Protein AF-A0AAN8UQB7-F1 (afdb_monomer_lite)

pLDDT: mean 75.9, std 17.89, range [43.72, 98.75]

Structure (mmCIF, N/CA/C/O backbone):
data_AF-A0AAN8UQB7-F1
#
_entry.id   AF-A0AAN8UQB7-F1
#
loop_
_atom_site.group_PDB
_atom_site.id
_atom_site.type_symbol
_atom_site.label_atom_id
_atom_site.label_alt_id
_atom_site.label_comp_id
_atom_site.label_asym_id
_atom_site.label_entity_id
_atom_site.label_seq_id
_atom_site.pdbx_PDB_ins_code
_atom_site.Cartn_x
_atom_site.Cartn_y
_atom_site.Cartn_z
_atom_site.occupancy
_atom_site.B_iso_or_equiv
_atom_site.auth_seq_id
_atom_site.auth_comp_id
_atom_site.auth_asym_id
_atom_site.auth_atom_id
_atom_site.pdbx_PDB_model_num
ATOM 1 N N . MET A 1 1 ? 31.786 -12.579 -84.255 1.00 47.97 1 MET A N 1
ATOM 2 C CA . MET A 1 1 ? 32.468 -12.857 -82.971 1.00 47.97 1 MET A CA 1
ATOM 3 C C . MET A 1 1 ? 32.401 -11.610 -82.1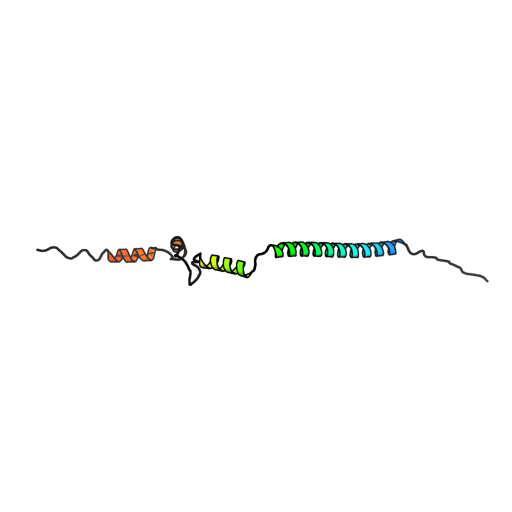11 1.00 47.97 1 MET A C 1
ATOM 5 O O . MET A 1 1 ? 32.591 -10.540 -82.664 1.00 47.97 1 MET A O 1
ATOM 9 N N . GLN A 1 2 ? 32.208 -11.815 -80.802 1.00 43.72 2 GLN A N 1
ATOM 10 C CA . GLN A 1 2 ? 32.353 -10.857 -79.690 1.00 43.72 2 GLN A CA 1
ATOM 11 C C . GLN A 1 2 ? 31.271 -9.763 -79.580 1.00 43.72 2 GLN A C 1
ATOM 13 O O . GLN A 1 2 ? 30.914 -9.146 -80.570 1.00 43.72 2 GLN A O 1
ATOM 18 N N . ALA A 1 3 ? 30.729 -9.415 -78.414 1.00 49.06 3 ALA A N 1
ATOM 19 C CA . ALA A 1 3 ? 30.528 -10.089 -77.129 1.00 49.06 3 ALA A CA 1
ATOM 20 C C . ALA A 1 3 ? 29.534 -9.206 -76.349 1.00 49.06 3 ALA A C 1
ATOM 22 O O . ALA A 1 3 ? 29.648 -7.982 -76.359 1.00 49.06 3 ALA A O 1
ATOM 23 N N . ASN A 1 4 ? 28.572 -9.831 -75.675 1.00 50.41 4 ASN A N 1
ATOM 24 C CA . ASN A 1 4 ? 27.746 -9.204 -74.645 1.00 50.41 4 ASN A CA 1
ATOM 25 C C . ASN A 1 4 ? 28.614 -8.557 -73.555 1.00 50.41 4 ASN A C 1
ATOM 27 O O . ASN A 1 4 ? 29.564 -9.187 -73.096 1.00 50.41 4 ASN A O 1
ATOM 31 N N . SER A 1 5 ? 28.194 -7.401 -73.032 1.00 57.88 5 SER A N 1
ATOM 32 C CA . SER A 1 5 ? 28.353 -7.112 -71.601 1.00 57.88 5 SER A CA 1
ATOM 33 C C . SER A 1 5 ? 27.380 -6.018 -71.144 1.00 57.88 5 SER A C 1
ATOM 35 O O . SER A 1 5 ? 27.690 -4.829 -71.128 1.00 57.88 5 SER A O 1
ATOM 37 N N . MET A 1 6 ? 26.165 -6.428 -70.771 1.00 56.31 6 MET A N 1
ATOM 38 C CA . MET A 1 6 ? 25.273 -5.612 -69.949 1.00 56.31 6 MET A CA 1
ATOM 39 C C . MET A 1 6 ? 25.745 -5.701 -68.497 1.00 56.31 6 MET A C 1
ATOM 41 O O . MET A 1 6 ? 25.306 -6.578 -67.754 1.00 56.31 6 MET A O 1
ATOM 45 N N . ASN A 1 7 ? 26.606 -4.778 -68.071 1.00 51.88 7 ASN A N 1
ATOM 46 C CA . ASN A 1 7 ? 26.893 -4.601 -66.652 1.00 51.88 7 ASN A CA 1
ATOM 47 C C . ASN A 1 7 ? 25.775 -3.774 -65.996 1.00 51.88 7 ASN A C 1
ATOM 49 O O . ASN A 1 7 ? 25.859 -2.553 -65.868 1.00 51.88 7 ASN A O 1
ATOM 53 N N . ARG A 1 8 ? 24.687 -4.451 -65.615 1.00 51.53 8 ARG A N 1
ATOM 54 C CA . ARG A 1 8 ? 23.631 -3.900 -64.758 1.00 51.53 8 ARG A CA 1
ATOM 55 C C . ARG A 1 8 ? 24.072 -4.043 -63.297 1.00 51.53 8 ARG A C 1
ATOM 57 O O . ARG A 1 8 ? 23.577 -4.898 -62.573 1.00 51.53 8 ARG A O 1
ATOM 64 N N . ASN A 1 9 ? 24.987 -3.183 -62.856 1.00 47.78 9 ASN A N 1
ATOM 65 C CA . ASN A 1 9 ? 25.174 -2.937 -61.427 1.00 47.78 9 ASN A CA 1
ATOM 66 C C . ASN A 1 9 ? 23.947 -2.165 -60.918 1.00 47.78 9 ASN A C 1
ATOM 68 O O . ASN A 1 9 ? 23.912 -0.937 -60.912 1.00 47.78 9 ASN A O 1
ATOM 72 N N . GLN A 1 10 ? 22.901 -2.910 -60.550 1.00 53.31 10 GLN A N 1
ATOM 73 C CA . GLN A 1 10 ? 21.817 -2.411 -59.714 1.00 53.31 10 GLN A CA 1
ATOM 74 C C . GLN A 1 10 ? 22.401 -2.072 -58.340 1.00 53.31 10 GLN A C 1
ATOM 76 O O . GLN A 1 10 ? 22.539 -2.934 -57.476 1.00 53.31 10 GLN A O 1
ATOM 81 N N . SER A 1 11 ? 22.741 -0.804 -58.135 1.00 56.56 11 SER A N 1
ATOM 82 C CA . SER A 1 11 ? 22.911 -0.241 -56.801 1.00 56.56 11 SER A CA 1
ATOM 83 C C . SER A 1 11 ? 21.572 -0.351 -56.069 1.00 56.56 11 SER A C 1
ATOM 85 O O . SER A 1 11 ? 20.640 0.405 -56.347 1.00 56.56 11 SER A O 1
ATOM 87 N N . GLN A 1 12 ? 21.450 -1.323 -55.163 1.00 59.56 12 GLN A N 1
ATOM 88 C CA . GLN A 1 12 ? 20.342 -1.370 -54.211 1.00 59.56 12 GLN A CA 1
ATOM 89 C C . GLN A 1 12 ? 20.309 -0.067 -53.392 1.00 59.56 12 GLN A C 1
ATOM 91 O O . GLN A 1 12 ? 21.367 0.472 -53.050 1.00 59.56 12 GLN A O 1
ATOM 96 N N . PRO A 1 13 ? 19.122 0.466 -53.059 1.00 50.12 13 PRO A N 1
ATOM 97 C CA . PRO A 1 13 ? 19.025 1.751 -52.389 1.00 50.12 13 PRO A CA 1
ATOM 98 C C . PRO A 1 13 ? 19.497 1.619 -50.934 1.00 50.12 13 PRO A C 1
ATOM 100 O O . PRO A 1 13 ? 18.858 0.957 -50.116 1.00 50.12 13 PRO A O 1
ATOM 103 N N . ALA A 1 14 ? 20.578 2.323 -50.585 1.00 59.53 14 ALA A N 1
ATOM 104 C CA . ALA A 1 14 ? 21.117 2.454 -49.222 1.00 59.53 14 ALA A CA 1
ATOM 105 C C . ALA A 1 14 ? 20.104 3.001 -48.182 1.00 59.53 14 ALA A C 1
ATOM 107 O O . ALA A 1 14 ? 20.389 3.081 -46.988 1.00 59.53 14 ALA A O 1
ATOM 108 N N . THR A 1 15 ? 18.905 3.389 -48.620 1.00 57.66 15 THR A N 1
ATOM 109 C CA . THR A 1 15 ? 17.820 3.924 -47.794 1.00 57.66 15 THR A CA 1
ATOM 110 C C . THR A 1 15 ? 16.957 2.838 -47.142 1.00 57.66 15 THR A C 1
ATOM 112 O O . THR A 1 15 ? 16.346 3.087 -46.103 1.00 57.66 15 THR A O 1
ATOM 115 N N . ALA A 1 16 ? 16.889 1.625 -47.699 1.00 57.97 16 ALA A N 1
ATOM 116 C CA . ALA A 1 16 ? 16.067 0.552 -47.130 1.00 57.97 16 ALA A CA 1
ATOM 117 C C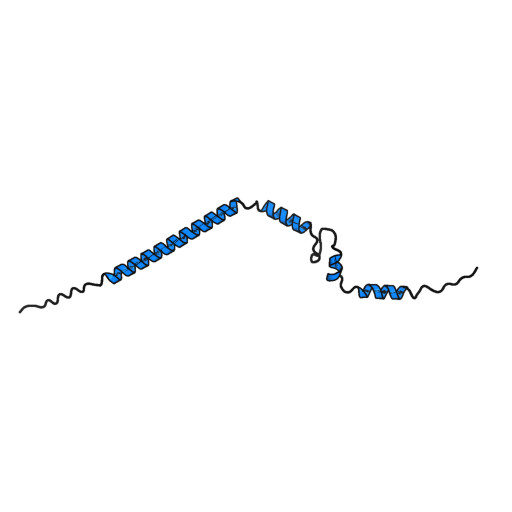 . ALA A 1 16 ? 16.705 -0.058 -45.867 1.00 57.97 16 ALA A C 1
ATOM 119 O O . ALA A 1 16 ? 16.016 -0.329 -44.881 1.00 57.97 16 ALA A O 1
ATOM 120 N N . THR A 1 17 ? 18.031 -0.210 -45.869 1.00 59.69 17 THR A N 1
ATOM 121 C CA . THR A 1 17 ? 18.819 -0.722 -44.738 1.00 59.69 17 THR A CA 1
ATOM 122 C C . THR A 1 17 ? 18.886 0.275 -43.581 1.00 59.69 17 THR A C 1
ATOM 124 O O . THR A 1 17 ? 18.702 -0.118 -42.430 1.00 59.69 17 THR A O 1
ATOM 127 N N . SER A 1 18 ? 19.046 1.573 -43.860 1.00 61.25 18 SER A N 1
ATOM 128 C CA . SER A 1 18 ? 19.097 2.614 -42.821 1.00 61.25 18 SER A CA 1
ATOM 129 C C . SER A 1 18 ? 17.763 2.799 -42.084 1.00 61.25 18 SER A C 1
ATOM 131 O O . SER A 1 18 ? 17.746 2.980 -40.868 1.00 61.25 18 SER A O 1
ATOM 133 N N . ASN A 1 19 ? 16.625 2.688 -42.775 1.00 60.25 19 ASN A N 1
ATOM 134 C CA . ASN A 1 19 ? 15.305 2.756 -42.141 1.00 60.25 19 ASN A CA 1
ATOM 135 C C . ASN A 1 19 ? 15.002 1.530 -41.262 1.00 60.25 19 ASN A C 1
ATOM 137 O O . ASN A 1 19 ? 14.389 1.667 -40.202 1.00 60.25 19 ASN A O 1
ATOM 141 N N . ALA A 1 20 ? 15.437 0.335 -41.671 1.00 62.25 20 ALA A N 1
ATOM 142 C CA . ALA A 1 20 ? 15.305 -0.874 -40.859 1.00 62.25 20 ALA A CA 1
ATOM 143 C C . ALA A 1 20 ? 16.144 -0.795 -39.570 1.00 62.25 20 ALA A C 1
ATOM 145 O O . ALA A 1 20 ? 15.636 -1.111 -38.494 1.00 62.25 20 ALA A O 1
ATOM 146 N N . ASP A 1 21 ? 17.373 -0.286 -39.673 1.00 65.31 21 ASP A N 1
ATOM 147 C CA . ASP A 1 21 ? 18.275 -0.044 -38.543 1.00 65.31 21 ASP A CA 1
ATOM 148 C C . ASP A 1 21 ? 17.701 0.993 -37.555 1.00 65.31 21 ASP A C 1
ATOM 150 O O . ASP A 1 21 ? 17.659 0.768 -36.345 1.00 65.31 21 ASP A O 1
ATOM 154 N N . ARG A 1 22 ? 17.122 2.093 -38.058 1.00 67.44 22 ARG A N 1
ATOM 155 C CA . ARG A 1 22 ? 16.455 3.102 -37.213 1.00 67.44 22 ARG A CA 1
ATOM 156 C C . ARG A 1 22 ? 15.240 2.545 -36.470 1.00 67.44 22 ARG A C 1
ATOM 158 O O . ARG A 1 22 ? 15.076 2.837 -35.290 1.00 67.44 22 ARG A O 1
ATOM 165 N N . ARG A 1 23 ? 14.408 1.714 -37.111 1.00 72.50 23 ARG A N 1
ATOM 166 C CA . ARG A 1 23 ? 13.262 1.061 -36.443 1.00 72.50 23 ARG A CA 1
ATOM 167 C C . ARG A 1 23 ? 13.705 0.107 -35.333 1.00 72.50 23 ARG A C 1
ATOM 169 O O . ARG A 1 23 ? 13.092 0.102 -34.269 1.00 72.50 23 ARG A O 1
ATOM 176 N N . GLY A 1 24 ? 14.779 -0.653 -35.555 1.00 84.50 24 GLY A N 1
ATOM 177 C CA . GLY A 1 24 ? 15.382 -1.501 -34.523 1.00 84.50 24 GLY A CA 1
ATOM 178 C C . GLY A 1 24 ? 15.876 -0.682 -33.329 1.00 84.50 24 GLY A C 1
ATOM 179 O O . GLY A 1 24 ? 15.525 -0.985 -32.191 1.00 84.50 24 GLY A O 1
ATOM 180 N N . LYS A 1 25 ? 16.595 0.414 -33.598 1.00 88.81 25 LYS A N 1
ATOM 181 C CA . LYS A 1 25 ? 17.068 1.366 -32.580 1.00 88.81 25 LYS A CA 1
ATOM 182 C C . LYS A 1 25 ? 15.924 1.989 -31.783 1.00 88.81 25 LYS A C 1
ATOM 184 O O . LYS A 1 25 ? 16.002 2.046 -30.562 1.00 88.81 25 LYS A O 1
ATOM 189 N N . HIS A 1 26 ? 14.844 2.407 -32.444 1.00 92.50 26 HIS A N 1
ATOM 190 C CA . HIS A 1 26 ? 13.663 2.946 -31.764 1.00 92.50 26 HIS A CA 1
ATOM 191 C C . HIS A 1 26 ? 12.979 1.911 -30.871 1.00 92.50 26 HIS A C 1
ATOM 193 O O . HIS A 1 26 ? 12.584 2.250 -29.761 1.00 92.50 26 HIS A O 1
ATOM 199 N N . ARG A 1 27 ? 12.882 0.652 -31.317 1.00 93.00 27 ARG A N 1
ATOM 200 C CA . ARG A 1 27 ? 12.328 -0.434 -30.499 1.00 93.00 27 ARG A CA 1
ATOM 201 C C . ARG A 1 27 ? 13.169 -0.682 -29.249 1.00 93.00 27 ARG A C 1
ATOM 203 O O . ARG A 1 27 ? 12.611 -0.789 -28.167 1.00 93.00 27 ARG A O 1
ATOM 210 N N . ILE A 1 28 ? 14.494 -0.728 -29.396 1.00 94.19 28 ILE A N 1
ATOM 211 C CA . ILE A 1 28 ? 15.407 -0.891 -28.256 1.00 94.19 28 ILE A CA 1
ATOM 212 C C . ILE A 1 28 ? 15.268 0.297 -27.298 1.00 94.19 28 ILE A C 1
ATOM 214 O O . ILE A 1 28 ? 15.102 0.095 -26.105 1.00 94.19 28 ILE A O 1
ATOM 218 N N . ALA A 1 29 ? 15.260 1.530 -27.810 1.00 94.88 29 ALA A N 1
ATOM 219 C CA . ALA A 1 29 ? 15.107 2.722 -26.979 1.00 94.88 29 ALA A CA 1
ATOM 220 C C . ALA A 1 29 ? 13.756 2.773 -26.243 1.00 94.88 29 ALA A C 1
ATOM 222 O O . ALA A 1 29 ? 13.699 3.241 -25.110 1.00 94.88 29 ALA A O 1
ATOM 223 N N . ALA A 1 30 ? 12.672 2.303 -26.867 1.00 95.94 30 ALA A N 1
ATOM 224 C CA . ALA A 1 30 ? 11.366 2.214 -26.220 1.00 95.94 30 ALA A CA 1
ATOM 225 C C . ALA A 1 30 ? 11.367 1.184 -25.082 1.00 95.94 30 ALA A C 1
ATOM 227 O O . ALA A 1 30 ? 10.848 1.473 -24.009 1.00 95.94 30 ALA A O 1
ATOM 228 N N . GLU A 1 31 ? 11.992 0.023 -25.293 1.00 96.94 31 GLU A N 1
ATOM 229 C CA . GLU A 1 31 ? 12.103 -1.004 -24.255 1.00 96.94 31 GLU A CA 1
ATOM 230 C C . GLU A 1 31 ? 12.968 -0.532 -23.083 1.00 96.94 31 GLU A C 1
ATOM 232 O O . GLU A 1 31 ? 12.585 -0.707 -21.932 1.00 96.94 31 GLU A O 1
ATOM 237 N N . VAL A 1 32 ? 14.087 0.145 -23.366 1.00 97.75 32 VAL A N 1
ATOM 238 C CA . VAL A 1 32 ? 14.936 0.758 -22.333 1.00 97.75 32 VAL A CA 1
ATOM 239 C C . VAL A 1 32 ? 14.132 1.757 -21.505 1.00 97.75 32 VAL A C 1
ATOM 241 O O . VAL A 1 32 ? 14.097 1.628 -20.290 1.00 97.75 32 VAL A O 1
ATOM 244 N N . LYS A 1 33 ? 13.402 2.679 -22.144 1.00 98.19 33 LYS A N 1
ATOM 245 C CA . LYS A 1 33 ? 12.550 3.640 -21.423 1.00 98.19 33 LYS A CA 1
ATOM 246 C C . LYS A 1 33 ? 11.469 2.967 -20.583 1.00 98.19 33 LYS A C 1
ATOM 248 O O . LYS A 1 33 ? 11.153 3.441 -19.497 1.00 98.19 33 LYS A O 1
ATOM 253 N N . ARG A 1 34 ? 10.878 1.879 -21.085 1.00 98.38 34 ARG A N 1
ATOM 254 C CA . ARG A 1 34 ? 9.876 1.109 -20.343 1.00 98.38 34 ARG A CA 1
ATOM 255 C C . ARG A 1 34 ? 10.490 0.492 -19.086 1.00 98.38 34 ARG A C 1
ATOM 257 O O . ARG A 1 34 ? 9.882 0.568 -18.027 1.00 98.38 34 ARG A O 1
ATOM 264 N N . LEU A 1 35 ? 11.686 -0.086 -19.201 1.00 98.62 35 LEU A N 1
ATOM 265 C CA . LEU A 1 35 ? 12.414 -0.660 -18.068 1.00 98.62 35 LEU A CA 1
ATOM 266 C C . LEU A 1 35 ? 12.875 0.410 -17.072 1.00 98.62 35 LEU A C 1
ATOM 268 O O . LEU A 1 35 ? 12.738 0.205 -15.875 1.00 98.62 35 LEU A O 1
ATOM 272 N N . GLU A 1 36 ? 13.365 1.558 -17.542 1.00 98.56 36 GLU A N 1
ATOM 273 C CA . GLU A 1 36 ? 13.713 2.701 -16.683 1.00 98.56 36 GLU A CA 1
ATOM 274 C C . GLU A 1 36 ? 12.503 3.181 -15.871 1.00 98.56 36 GLU A C 1
ATOM 276 O O . GLU A 1 36 ? 12.621 3.467 -14.681 1.00 98.56 36 GLU A O 1
ATOM 281 N N . GLN A 1 37 ? 11.325 3.229 -16.496 1.00 98.75 37 GLN A N 1
ATOM 282 C CA . GLN A 1 37 ? 10.091 3.606 -15.817 1.00 98.75 37 GLN A CA 1
ATOM 283 C C . GLN A 1 37 ? 9.647 2.555 -14.789 1.00 98.75 37 GLN A C 1
ATOM 285 O O . GLN A 1 37 ? 9.196 2.926 -13.710 1.00 98.75 37 GLN A O 1
ATOM 290 N N . GLU A 1 38 ? 9.798 1.268 -15.104 1.00 98.56 38 GLU A N 1
ATOM 291 C CA . GLU A 1 38 ? 9.517 0.175 -14.166 1.00 98.56 38 GLU A CA 1
ATOM 292 C C . GLU A 1 38 ? 10.432 0.240 -12.939 1.00 98.56 38 GLU A C 1
ATOM 294 O O . GLU A 1 38 ? 9.960 0.138 -11.812 1.00 98.56 38 GLU A O 1
ATOM 299 N N . ILE A 1 39 ? 11.733 0.473 -13.150 1.00 98.69 39 ILE A N 1
ATOM 300 C CA . ILE A 1 39 ? 12.705 0.645 -12.062 1.00 98.69 39 ILE A CA 1
ATOM 301 C C . ILE A 1 39 ? 12.269 1.790 -11.154 1.00 98.69 39 ILE A C 1
ATOM 303 O O . ILE A 1 39 ? 12.185 1.608 -9.944 1.00 98.69 39 ILE A O 1
ATOM 307 N N . LYS A 1 40 ? 11.919 2.938 -11.741 1.00 98.69 40 LYS A N 1
ATOM 308 C CA . LYS A 1 40 ? 11.448 4.093 -10.980 1.00 98.69 40 LYS A CA 1
ATOM 309 C C . LYS A 1 40 ? 10.199 3.770 -10.150 1.00 98.69 40 LYS A C 1
ATOM 311 O O . LYS A 1 40 ? 10.137 4.156 -8.989 1.00 98.69 40 LYS A O 1
ATOM 316 N N . TYR A 1 41 ? 9.215 3.071 -10.720 1.00 98.62 41 TYR A N 1
ATOM 317 C CA . TYR A 1 41 ? 8.013 2.688 -9.972 1.00 98.62 41 TYR A CA 1
ATOM 318 C C . TYR A 1 41 ? 8.336 1.757 -8.802 1.00 98.62 41 TYR A C 1
ATOM 320 O O . TYR A 1 41 ? 7.843 1.975 -7.701 1.00 98.62 41 TYR A O 1
ATOM 328 N N . LEU A 1 42 ? 9.207 0.769 -9.010 1.00 98.62 42 LEU A N 1
ATOM 329 C CA . LEU A 1 42 ? 9.617 -0.146 -7.945 1.00 98.62 42 LEU A CA 1
ATOM 330 C C . LEU A 1 42 ? 10.404 0.566 -6.835 1.00 98.62 42 LEU A C 1
ATOM 332 O O . LEU A 1 42 ? 10.222 0.254 -5.661 1.00 98.62 42 LEU A O 1
ATOM 336 N N . GLU A 1 43 ? 11.256 1.534 -7.178 1.00 98.44 43 GLU A N 1
ATOM 337 C CA . GLU A 1 43 ? 11.955 2.371 -6.195 1.00 98.44 43 GLU A CA 1
ATOM 338 C C . GLU A 1 43 ? 10.966 3.198 -5.355 1.00 98.44 43 GLU A C 1
ATOM 340 O O . GLU A 1 43 ? 11.076 3.229 -4.128 1.00 98.44 43 GLU A O 1
ATOM 345 N N . GLU A 1 44 ? 9.960 3.806 -5.993 1.00 98.19 44 GLU A N 1
ATOM 346 C CA . GLU A 1 44 ? 8.892 4.552 -5.313 1.00 98.19 44 GLU A CA 1
ATOM 347 C C . GLU A 1 44 ? 8.031 3.646 -4.409 1.00 98.19 44 GLU A C 1
ATOM 349 O O . GLU A 1 44 ? 7.642 4.059 -3.313 1.00 98.19 44 GLU A O 1
ATOM 354 N N . GLU A 1 45 ? 7.728 2.415 -4.835 1.00 97.44 45 GLU A N 1
ATOM 355 C CA . GLU A 1 45 ? 6.994 1.428 -4.029 1.00 97.44 45 GLU A CA 1
ATOM 356 C C . GLU A 1 45 ? 7.801 0.969 -2.808 1.00 97.44 45 GLU A C 1
ATOM 358 O O . GLU A 1 45 ? 7.253 0.865 -1.709 1.00 97.44 45 GLU A O 1
ATOM 363 N N . LEU A 1 46 ? 9.108 0.741 -2.965 1.00 97.75 46 LEU A N 1
ATOM 364 C CA . LEU A 1 46 ? 9.990 0.382 -1.854 1.00 97.75 46 LEU A CA 1
ATOM 365 C C . LEU A 1 46 ? 10.077 1.501 -0.811 1.00 97.75 46 LEU A C 1
ATOM 367 O O . LEU A 1 46 ? 9.984 1.224 0.385 1.00 97.75 46 LEU A O 1
ATOM 371 N N . GLU A 1 47 ? 10.189 2.759 -1.246 1.00 97.44 47 GLU A N 1
ATOM 372 C CA . GLU A 1 47 ? 10.191 3.912 -0.337 1.00 97.44 47 GLU A CA 1
ATOM 373 C C . GLU A 1 47 ? 8.866 4.027 0.440 1.00 97.44 47 GLU A C 1
ATOM 375 O O . GLU A 1 47 ? 8.846 4.408 1.613 1.00 97.44 47 GLU A O 1
ATOM 380 N N . GLN A 1 48 ? 7.738 3.693 -0.193 1.00 97.06 48 GLN A N 1
ATOM 381 C CA . GLN A 1 48 ? 6.440 3.647 0.482 1.00 97.06 48 GLN A CA 1
ATOM 382 C C . GLN A 1 48 ? 6.373 2.501 1.495 1.00 97.06 48 GLN A C 1
ATOM 384 O O . GLN A 1 48 ? 5.926 2.723 2.618 1.00 97.06 48 GLN A O 1
ATOM 389 N N . LEU A 1 49 ? 6.850 1.306 1.136 1.00 95.56 49 LEU A N 1
ATOM 390 C CA . LEU A 1 49 ? 6.865 0.139 2.023 1.00 95.56 49 LEU A CA 1
ATOM 391 C C . LEU A 1 49 ? 7.680 0.373 3.299 1.00 95.56 49 LEU A C 1
ATOM 393 O O . LEU A 1 49 ? 7.275 -0.098 4.357 1.00 95.56 49 LEU A O 1
ATOM 397 N N . GLU A 1 50 ? 8.775 1.135 3.232 1.00 94.00 50 GLU A N 1
ATOM 398 C CA . GLU A 1 50 ? 9.565 1.501 4.417 1.00 94.00 50 GLU A CA 1
ATOM 399 C C . GLU A 1 50 ? 8.784 2.389 5.405 1.00 94.00 50 GLU A C 1
ATOM 401 O O . GLU A 1 50 ? 9.033 2.362 6.611 1.00 94.00 50 GLU A O 1
ATOM 4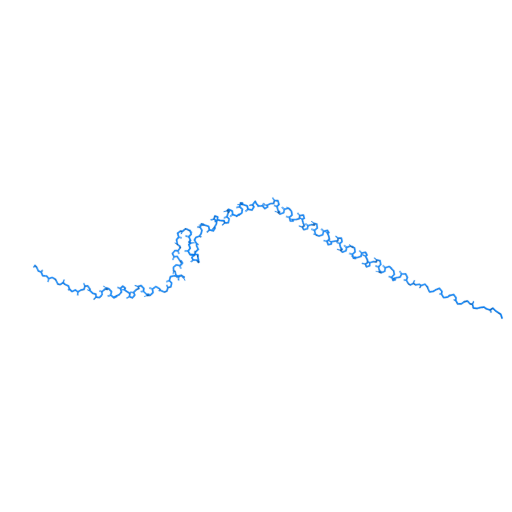06 N N . LYS A 1 51 ? 7.804 3.155 4.911 1.00 94.56 51 LYS A N 1
ATOM 407 C CA . LYS A 1 51 ? 6.965 4.057 5.718 1.00 94.56 51 LYS A CA 1
ATOM 408 C C . LYS A 1 51 ? 5.708 3.378 6.263 1.00 94.56 51 LYS A C 1
ATOM 410 O O . LYS A 1 51 ? 5.067 3.937 7.153 1.00 94.56 51 LYS A O 1
ATOM 415 N N . ILE A 1 52 ? 5.322 2.224 5.717 1.00 94.31 52 ILE A N 1
ATOM 416 C CA . ILE A 1 52 ? 4.108 1.511 6.121 1.00 94.31 52 ILE A CA 1
ATOM 417 C C . ILE A 1 52 ? 4.345 0.810 7.460 1.00 94.31 52 ILE A C 1
ATOM 419 O O . ILE A 1 52 ? 5.379 0.192 7.709 1.00 94.31 52 ILE A O 1
ATOM 423 N N . GLU A 1 53 ? 3.359 0.910 8.346 1.00 92.38 53 GLU A N 1
ATOM 424 C CA . GLU A 1 53 ? 3.402 0.241 9.637 1.00 92.38 53 GLU A CA 1
ATOM 425 C C . GLU A 1 53 ? 3.298 -1.287 9.520 1.00 92.38 53 GLU A C 1
ATOM 427 O O . GLU A 1 53 ? 2.856 -1.857 8.522 1.00 92.38 53 GLU A O 1
ATOM 432 N N . ASN A 1 54 ? 3.682 -1.987 10.585 1.00 93.81 54 ASN A N 1
ATOM 433 C CA . ASN A 1 54 ? 3.548 -3.436 10.631 1.00 93.81 54 ASN A CA 1
ATOM 434 C C . ASN A 1 54 ? 2.072 -3.853 10.473 1.00 93.81 54 ASN A C 1
ATOM 436 O O . ASN A 1 54 ? 1.204 -3.344 11.178 1.00 93.81 54 ASN A O 1
ATOM 440 N N . ALA A 1 55 ? 1.803 -4.864 9.642 1.00 95.56 55 ALA A N 1
ATOM 441 C CA . ALA A 1 55 ? 0.448 -5.374 9.415 1.00 95.56 55 ALA A CA 1
ATOM 442 C C . ALA A 1 55 ? -0.295 -5.760 10.711 1.00 95.56 55 ALA A C 1
ATOM 444 O O . ALA A 1 55 ? -1.501 -5.562 10.816 1.00 95.56 55 ALA A O 1
ATOM 445 N N . SER A 1 56 ? 0.406 -6.276 11.724 1.00 96.62 56 SER A N 1
ATOM 446 C CA . SER A 1 56 ? -0.177 -6.581 13.037 1.00 96.62 56 SER A CA 1
ATOM 447 C C . SER A 1 56 ? -0.605 -5.336 13.817 1.00 96.62 56 SER A C 1
ATOM 449 O O . SER A 1 56 ? -1.562 -5.428 14.582 1.00 96.62 56 SER A O 1
ATOM 451 N N . ALA A 1 57 ? 0.066 -4.192 13.640 1.00 95.00 57 ALA A N 1
ATOM 452 C CA . ALA A 1 57 ? -0.347 -2.922 14.234 1.00 95.00 57 ALA A CA 1
ATOM 453 C C . ALA A 1 57 ? -1.623 -2.415 13.549 1.00 95.00 57 AL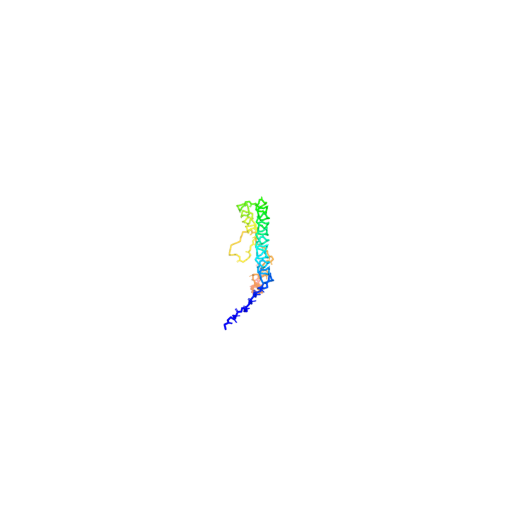A A C 1
ATOM 455 O O . ALA A 1 57 ? -2.638 -2.258 14.229 1.00 95.00 57 ALA A O 1
ATOM 456 N N . ALA A 1 58 ? -1.615 -2.347 12.213 1.00 95.00 58 ALA A N 1
ATOM 457 C CA . ALA A 1 58 ? -2.781 -1.979 11.407 1.00 95.00 58 ALA A CA 1
ATOM 458 C C . ALA A 1 58 ? -4.008 -2.858 11.717 1.00 95.00 58 ALA A C 1
ATOM 460 O O . ALA A 1 58 ? -5.121 -2.369 11.904 1.00 95.00 58 ALA A O 1
ATOM 461 N N . CYS A 1 59 ? -3.815 -4.179 11.835 1.00 96.38 59 CYS A N 1
ATOM 462 C CA . CYS A 1 59 ? -4.902 -5.109 12.152 1.00 96.38 59 CYS A CA 1
ATOM 463 C C . CYS A 1 59 ? -5.454 -4.914 13.571 1.00 96.38 59 CYS A C 1
ATOM 465 O O . CYS A 1 59 ? -6.660 -5.045 13.775 1.00 96.38 59 CYS A O 1
ATOM 467 N N . LYS A 1 60 ? -4.600 -4.612 14.558 1.00 95.81 60 LYS A N 1
ATOM 468 C CA . LYS A 1 60 ? -5.049 -4.319 15.929 1.00 95.81 60 LYS A CA 1
ATOM 469 C C . LYS A 1 60 ? -5.840 -3.019 15.989 1.00 95.81 60 LYS A C 1
ATOM 471 O O . LYS A 1 60 ? -6.855 -2.970 16.677 1.00 95.81 60 LYS A O 1
ATOM 476 N N . GLU A 1 61 ? -5.392 -1.992 15.272 1.00 94.88 61 GLU A N 1
ATOM 477 C CA . GLU A 1 61 ? -6.124 -0.731 15.176 1.00 94.88 61 GLU A CA 1
ATOM 478 C C . GLU A 1 61 ? -7.495 -0.948 14.529 1.00 94.88 61 GLU A C 1
ATOM 480 O O . GLU A 1 61 ? -8.515 -0.529 15.078 1.00 94.88 61 GLU A O 1
ATOM 485 N N . LEU A 1 62 ? -7.536 -1.673 13.408 1.00 93.75 62 LEU A N 1
ATOM 486 C CA . LEU A 1 62 ? -8.781 -2.029 12.736 1.00 93.75 62 LEU A CA 1
ATOM 487 C C . LEU A 1 62 ? -9.740 -2.766 13.678 1.00 93.75 62 LEU A C 1
ATOM 489 O O . LEU A 1 62 ? -10.906 -2.390 13.768 1.00 93.75 62 LEU A O 1
ATOM 493 N N . LEU A 1 63 ? -9.253 -3.780 14.397 1.00 92.50 63 LEU A N 1
ATOM 494 C CA . LEU A 1 63 ? -10.065 -4.538 15.348 1.00 92.50 63 LEU A CA 1
ATOM 495 C C . LEU A 1 63 ? -10.629 -3.632 16.451 1.00 92.50 63 LEU A C 1
ATOM 497 O O . LEU A 1 63 ? -11.834 -3.637 16.683 1.00 92.50 63 LEU A O 1
ATOM 501 N N . SER A 1 64 ? -9.788 -2.787 17.053 1.00 91.44 64 SER A N 1
ATOM 502 C CA . SER A 1 64 ? -10.205 -1.804 18.063 1.00 91.44 64 SER A CA 1
ATOM 503 C C . SER A 1 64 ? -11.291 -0.856 17.530 1.00 91.44 64 SER A C 1
ATOM 505 O O . SER A 1 64 ? -12.290 -0.577 18.196 1.00 91.44 64 SER A O 1
ATOM 507 N N . ASN A 1 65 ? -11.147 -0.383 16.292 1.00 89.31 65 ASN A N 1
ATOM 508 C CA . ASN A 1 65 ? -12.128 0.496 15.654 1.00 89.31 65 ASN A CA 1
ATOM 509 C C . ASN A 1 65 ? -13.476 -0.198 15.396 1.00 89.31 65 ASN A C 1
ATOM 511 O O . ASN A 1 65 ? -14.520 0.447 15.511 1.00 89.31 65 ASN A O 1
ATOM 515 N N . VAL A 1 66 ? -13.461 -1.488 15.054 1.00 88.81 66 VAL A N 1
ATOM 516 C CA . VAL A 1 66 ? -14.676 -2.287 14.828 1.00 88.81 66 VAL A CA 1
ATOM 517 C C . VAL A 1 66 ? -15.359 -2.648 16.150 1.00 88.81 66 VAL A C 1
ATOM 519 O O . VAL A 1 66 ? -16.580 -2.627 16.229 1.00 88.81 66 VAL A O 1
ATOM 522 N N . GLU A 1 67 ? -14.601 -2.936 17.207 1.00 86.31 67 GLU A N 1
ATOM 523 C CA . GLU A 1 67 ? -15.157 -3.323 18.512 1.00 86.31 67 GLU A CA 1
ATOM 524 C C . GLU A 1 67 ? -15.753 -2.151 19.305 1.00 86.31 67 GLU A C 1
ATOM 526 O O . GLU A 1 67 ? -16.615 -2.355 20.159 1.00 86.31 67 GLU A O 1
ATOM 531 N N . THR A 1 68 ? -15.294 -0.924 19.057 1.00 84.00 68 THR A N 1
ATOM 532 C CA . THR A 1 68 ? -15.705 0.262 19.830 1.00 84.00 68 THR A CA 1
ATOM 533 C C . THR A 1 68 ? -16.994 0.905 19.338 1.00 84.00 68 THR A C 1
ATOM 535 O O . THR A 1 68 ? -17.649 1.625 20.097 1.00 84.00 68 THR A O 1
ATOM 538 N N . LYS A 1 69 ? -17.363 0.683 18.075 1.00 82.50 69 LYS A N 1
ATOM 539 C CA . LYS A 1 69 ? -18.566 1.257 17.476 1.00 82.50 69 LYS A CA 1
ATOM 540 C C . LYS A 1 69 ? -19.627 0.177 17.355 1.00 82.50 69 LYS A C 1
ATOM 542 O O . LYS A 1 69 ? -19.391 -0.798 16.646 1.00 82.50 69 LYS A O 1
ATOM 547 N N . PRO A 1 70 ? -20.798 0.359 17.982 1.00 84.56 70 PRO A N 1
ATOM 548 C CA . PR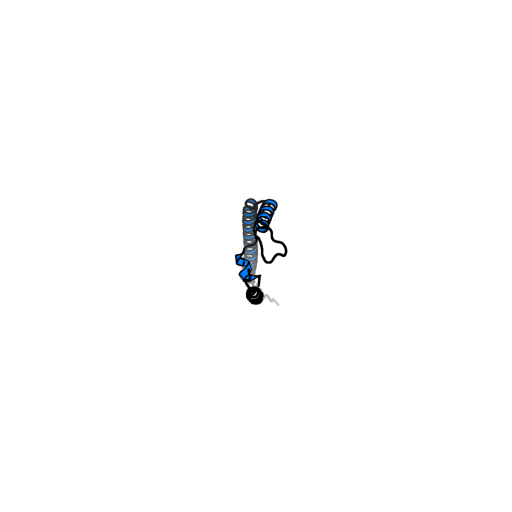O A 1 70 ? -21.866 -0.581 17.758 1.00 84.56 70 PRO A CA 1
ATOM 549 C C . PRO A 1 70 ? -22.320 -0.539 16.285 1.00 84.56 70 PRO A C 1
ATOM 551 O O . PRO A 1 70 ? -22.158 0.482 15.618 1.00 84.56 70 PRO A O 1
ATOM 554 N N . ASP A 1 71 ? -22.875 -1.632 15.770 1.00 83.06 71 ASP A N 1
ATOM 555 C CA . ASP A 1 71 ? -23.436 -1.737 14.419 1.00 83.06 71 ASP A CA 1
ATOM 556 C C . ASP A 1 71 ? -24.823 -2.403 14.507 1.00 83.06 71 ASP A C 1
ATOM 558 O O . ASP A 1 71 ? -24.923 -3.543 14.970 1.00 83.06 71 ASP A O 1
ATOM 562 N N . PRO A 1 72 ? -25.906 -1.720 14.087 1.00 82.19 72 PRO A N 1
ATOM 563 C CA . PRO A 1 72 ? -27.267 -2.241 14.201 1.00 82.19 72 PRO A CA 1
ATOM 564 C C . PRO A 1 72 ? -27.574 -3.373 13.214 1.00 82.19 72 PRO A C 1
ATOM 566 O O . PRO A 1 72 ? -28.602 -4.032 13.350 1.00 82.19 72 PRO A O 1
ATOM 569 N N . LEU A 1 73 ? -26.727 -3.584 12.202 1.00 84.94 73 LEU A N 1
ATOM 570 C CA . LEU A 1 73 ? -26.892 -4.651 11.216 1.00 84.94 73 LEU A CA 1
ATOM 571 C C . LEU A 1 73 ? -26.260 -5.968 11.672 1.00 84.94 73 LEU A C 1
ATOM 573 O O . LEU A 1 73 ? -26.482 -7.007 11.044 1.00 84.94 73 LEU A O 1
ATOM 577 N N . LEU A 1 74 ? -25.472 -5.941 12.747 1.00 84.12 74 LEU A N 1
ATOM 578 C CA . LEU A 1 74 ? -24.831 -7.130 13.284 1.00 84.12 74 LEU A CA 1
ATOM 579 C C . LEU A 1 74 ? -25.723 -7.794 14.345 1.00 84.12 74 LEU A C 1
ATOM 581 O O . LEU A 1 74 ? -26.257 -7.108 15.216 1.00 84.12 74 LEU A O 1
ATOM 585 N N . PRO A 1 75 ? -25.854 -9.139 14.339 1.00 79.69 75 PRO A N 1
ATOM 586 C CA . PRO A 1 75 ? -26.640 -9.863 15.345 1.00 79.69 75 PRO A CA 1
ATOM 587 C C . PRO A 1 75 ? -26.157 -9.645 16.784 1.00 79.69 75 PRO A C 1
ATOM 589 O O . PRO A 1 75 ? -26.927 -9.784 17.730 1.00 79.69 75 PRO A O 1
ATOM 592 N N . VAL A 1 76 ? -24.866 -9.346 16.943 1.00 79.00 76 VAL A N 1
ATOM 593 C CA . VAL A 1 76 ? -24.227 -9.030 18.217 1.00 79.00 76 VAL A CA 1
ATOM 594 C C . VAL A 1 76 ? -23.352 -7.812 17.989 1.00 79.00 76 VAL A C 1
ATOM 596 O O . VAL A 1 76 ? -22.483 -7.825 17.120 1.00 79.00 76 VAL A O 1
ATOM 599 N N . THR A 1 77 ? -23.587 -6.774 18.783 1.00 78.00 77 THR A N 1
ATOM 600 C CA . THR A 1 77 ? -22.835 -5.528 18.726 1.00 78.00 77 THR A CA 1
ATOM 601 C C . THR A 1 77 ? -22.191 -5.241 20.078 1.00 78.00 77 THR A C 1
ATOM 603 O O . THR A 1 77 ? -22.824 -5.414 21.118 1.00 78.00 77 THR A O 1
ATOM 606 N N . ASN A 1 78 ? -20.935 -4.797 20.070 1.00 72.12 78 ASN A N 1
ATOM 607 C CA . ASN A 1 78 ? -20.242 -4.344 21.272 1.00 72.12 78 ASN A CA 1
ATOM 608 C C . ASN A 1 78 ? -20.440 -2.828 21.431 1.00 72.12 78 ASN A C 1
ATOM 610 O O . ASN A 1 78 ? -20.338 -2.077 20.464 1.00 72.12 78 ASN A O 1
ATOM 614 N N . GLY A 1 79 ? -20.754 -2.380 22.648 1.00 69.06 79 GLY A N 1
ATOM 615 C CA . GLY A 1 79 ? -21.014 -0.970 22.959 1.00 69.06 79 GLY A CA 1
ATOM 616 C C . GLY A 1 79 ? -22.498 -0.630 23.179 1.00 69.06 79 GLY A C 1
ATOM 617 O O . GLY A 1 79 ? -23.379 -1.442 22.896 1.00 69.06 79 GLY A O 1
ATOM 618 N N . PRO A 1 80 ? -22.796 0.554 23.746 1.00 69.31 80 PRO A N 1
ATOM 619 C CA . PRO A 1 80 ? -24.160 0.959 24.075 1.00 69.31 80 PRO A CA 1
ATOM 620 C C . PRO A 1 80 ? -24.988 1.167 22.805 1.00 69.31 80 PRO A C 1
ATOM 622 O O . PRO A 1 80 ? -24.558 1.870 21.893 1.00 69.31 80 PRO A O 1
ATOM 625 N N . ALA A 1 81 ? -26.188 0.586 22.760 1.00 72.62 81 ALA A N 1
ATOM 626 C CA . ALA A 1 81 ? -27.111 0.778 21.648 1.00 72.62 81 ALA A CA 1
ATOM 627 C C . ALA A 1 81 ? -27.361 2.276 21.416 1.00 72.62 81 ALA A C 1
ATOM 629 O O . ALA A 1 81 ? -27.589 3.028 22.364 1.00 72.62 81 ALA A O 1
ATOM 630 N N . ASN A 1 82 ? -27.291 2.714 20.158 1.00 76.88 82 ASN A N 1
ATOM 631 C CA . ASN A 1 82 ? -27.567 4.096 19.794 1.00 76.88 82 ASN A CA 1
ATOM 632 C C . ASN A 1 82 ? -29.088 4.286 19.633 1.00 76.88 82 ASN A C 1
ATOM 634 O O . ASN A 1 82 ? -29.630 3.829 18.627 1.00 76.88 82 ASN A O 1
ATOM 638 N N . PRO A 1 83 ? -29.777 5.020 20.531 1.00 77.62 83 PRO A N 1
ATOM 639 C CA . PRO A 1 83 ? -31.241 5.144 20.493 1.00 77.62 83 PRO A CA 1
ATOM 640 C C . PRO A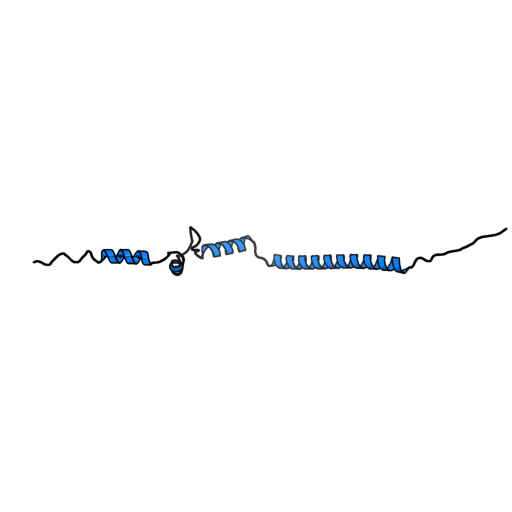 1 83 ? -31.764 5.835 19.225 1.00 77.62 83 PRO A C 1
ATOM 642 O O . PRO A 1 83 ? -32.930 5.721 18.860 1.00 77.62 83 PRO A O 1
ATOM 645 N N . SER A 1 84 ? -30.909 6.576 18.508 1.00 79.75 84 SER A N 1
ATOM 646 C CA . SER A 1 84 ? -31.297 7.197 17.235 1.00 79.75 84 SER A CA 1
ATOM 647 C C . SER A 1 84 ? -31.543 6.182 16.110 1.00 79.75 84 SER A C 1
ATOM 649 O O . SER A 1 84 ? -32.151 6.535 15.094 1.00 79.75 84 SER A O 1
ATOM 651 N N . TRP A 1 85 ? -31.091 4.936 16.281 1.00 78.88 85 TRP A N 1
ATOM 652 C CA . TRP A 1 85 ? -31.306 3.840 15.339 1.00 78.88 85 TRP A CA 1
ATOM 653 C C . TRP A 1 85 ? -32.679 3.196 15.463 1.00 78.88 85 TRP A C 1
ATOM 655 O O . TRP A 1 85 ? -33.173 2.678 14.463 1.00 78.88 85 TRP A O 1
ATOM 665 N N . ASP A 1 86 ? -33.345 3.317 16.610 1.00 79.19 86 ASP A N 1
ATOM 666 C CA . ASP A 1 86 ? -34.679 2.743 16.828 1.00 79.19 86 ASP A CA 1
ATOM 667 C C . ASP A 1 86 ? -35.691 3.291 15.809 1.00 79.19 86 ASP A C 1
ATOM 669 O O . ASP A 1 86 ? -36.554 2.568 15.317 1.00 79.19 86 ASP A O 1
ATOM 673 N N . ARG A 1 87 ? -35.509 4.546 15.371 1.00 80.19 87 ARG A N 1
ATOM 674 C CA . ARG A 1 87 ? -36.297 5.159 14.286 1.00 80.19 87 ARG A CA 1
ATOM 675 C C . ARG A 1 87 ? -36.187 4.414 12.949 1.00 80.19 87 ARG A C 1
ATOM 677 O O . ARG A 1 87 ? -37.117 4.474 12.152 1.00 80.19 87 ARG A O 1
ATOM 684 N N . TRP A 1 88 ? -35.053 3.777 12.676 1.00 79.31 88 TRP A N 1
ATOM 685 C CA . TRP A 1 88 ? -34.775 3.105 11.406 1.00 79.31 88 TRP A CA 1
ATOM 686 C C . TRP A 1 88 ? -35.022 1.595 11.461 1.00 79.31 88 TRP A C 1
ATOM 688 O O . TRP A 1 88 ? -35.382 1.023 10.435 1.00 79.31 88 TRP A O 1
ATOM 698 N N . PHE A 1 89 ? -34.863 0.962 12.630 1.00 77.12 89 PHE A N 1
ATOM 699 C CA . PHE A 1 89 ? -34.901 -0.500 12.761 1.00 77.12 89 PHE A CA 1
ATOM 700 C C . PHE A 1 89 ? -36.063 -1.060 13.602 1.00 77.12 89 PHE A C 1
ATOM 702 O O . PHE A 1 89 ? -36.425 -2.213 13.385 1.00 77.12 89 PHE A O 1
ATOM 709 N N . GLU A 1 90 ? -36.701 -0.296 14.504 1.00 70.56 90 GLU A N 1
ATOM 710 C CA . GLU A 1 90 ? -37.810 -0.823 15.335 1.00 70.56 90 GLU A CA 1
ATOM 711 C C . GLU A 1 90 ? -39.194 -0.800 14.653 1.00 70.56 90 GLU A C 1
ATOM 713 O O . GLU A 1 90 ? -40.171 -1.309 15.206 1.00 70.56 90 GLU A O 1
ATOM 718 N N . GLY A 1 91 ? -39.302 -0.257 13.438 1.00 66.62 91 GLY A N 1
ATOM 719 C CA . GLY A 1 91 ? -40.574 -0.163 12.715 1.00 66.62 91 GLY A CA 1
ATOM 720 C C . GLY A 1 91 ? -41.571 0.848 13.321 1.00 66.62 91 GLY A C 1
ATOM 721 O O . GLY A 1 91 ? -41.248 1.562 14.274 1.00 66.62 91 GLY A O 1
ATOM 722 N N . PRO A 1 92 ? -42.781 0.985 12.741 1.00 66.81 92 PRO A N 1
ATOM 723 C CA . PRO A 1 92 ? -43.763 1.984 13.171 1.00 66.81 92 PRO A CA 1
ATOM 724 C C . PRO A 1 92 ? -44.205 1.797 14.635 1.00 66.81 92 PRO A C 1
ATOM 726 O O . PRO A 1 92 ? -44.701 0.736 15.020 1.00 66.81 92 PRO A O 1
ATOM 729 N N . GLN A 1 93 ? -44.079 2.854 15.446 1.00 63.97 93 GLN A N 1
ATOM 730 C CA . GLN A 1 93 ? -44.399 2.847 16.887 1.00 63.97 93 GLN A CA 1
ATOM 731 C C . GLN A 1 93 ? -45.909 2.735 17.196 1.00 63.97 93 GLN A C 1
ATOM 733 O O . GLN A 1 93 ? -46.293 2.512 18.344 1.00 63.97 93 GLN A O 1
ATOM 738 N N . GLU A 1 94 ? -46.771 2.821 16.178 1.00 57.94 94 GLU A N 1
ATOM 739 C CA . GLU A 1 94 ? -48.238 2.859 16.311 1.00 57.94 94 GLU A CA 1
ATOM 740 C C . GLU A 1 94 ? -48.830 1.608 16.994 1.00 57.94 94 GLU A C 1
ATOM 742 O O . GLU A 1 94 ? -49.891 1.666 17.614 1.00 57.94 94 GLU A O 1
ATOM 747 N N . SER A 1 95 ? -48.118 0.476 16.963 1.00 56.62 95 SER A N 1
ATOM 748 C CA . SER A 1 95 ? -48.581 -0.776 17.579 1.00 56.62 95 SER A CA 1
ATOM 749 C C . SER A 1 95 ? -48.500 -0.797 19.113 1.00 56.62 95 SER A C 1
ATOM 751 O O . SER A 1 95 ? -49.170 -1.617 19.749 1.00 56.62 95 SER A O 1
ATOM 753 N N . LYS A 1 96 ? -47.694 0.081 19.728 1.00 57.72 96 LYS A N 1
ATOM 754 C CA . LYS A 1 96 ? -47.557 0.170 21.194 1.00 57.72 96 LYS A CA 1
ATOM 755 C C . LYS A 1 96 ? -48.627 1.085 21.805 1.00 57.72 96 LYS A C 1
ATOM 757 O O . LYS A 1 96 ? -49.095 0.823 22.909 1.00 57.72 96 LYS A O 1
ATOM 762 N N . GLU A 1 97 ? -49.077 2.105 21.076 1.00 57.88 97 GLU A N 1
ATOM 763 C CA . GLU A 1 97 ? -50.081 3.069 21.553 1.00 57.88 97 GLU A CA 1
ATOM 764 C C . GLU A 1 97 ? -51.499 2.481 21.580 1.00 57.88 97 GLU A C 1
ATOM 766 O O . GLU A 1 97 ? -52.249 2.721 22.526 1.00 57.88 97 GLU A O 1
ATOM 771 N N . GLN A 1 98 ? -51.843 1.623 20.614 1.00 56.03 98 GLN A N 1
ATOM 772 C CA . GLN A 1 98 ? -53.166 0.987 20.547 1.00 56.03 98 GLN A CA 1
ATOM 773 C C . GLN A 1 98 ? -53.441 0.006 21.699 1.00 56.03 98 GLN A C 1
ATOM 775 O O . GLN A 1 98 ? -54.595 -0.203 22.060 1.00 56.03 98 GLN A O 1
ATOM 780 N N . LYS A 1 99 ? -52.400 -0.564 22.322 1.00 57.06 99 LYS A N 1
ATOM 781 C CA . LYS A 1 99 ? -52.552 -1.469 23.477 1.00 57.06 99 LYS A CA 1
ATOM 782 C C . LYS A 1 99 ? -52.765 -0.707 24.788 1.00 57.06 99 LYS A C 1
ATOM 784 O O . LYS A 1 99 ? -53.511 -1.169 25.640 1.00 57.06 99 LYS A O 1
ATOM 789 N N . ASN A 1 100 ? -52.177 0.484 24.912 1.00 57.84 100 ASN A N 1
ATOM 790 C CA . ASN A 1 100 ? -52.305 1.329 26.104 1.00 57.84 100 ASN A CA 1
ATOM 791 C C . ASN A 1 100 ? -53.643 2.084 26.170 1.00 57.84 100 ASN A C 1
ATOM 793 O O . ASN A 1 100 ? -54.045 2.517 27.248 1.00 57.84 100 ASN A O 1
ATOM 797 N N . LEU A 1 101 ? -54.333 2.258 25.036 1.00 53.44 101 LEU A N 1
ATOM 798 C CA . LEU A 1 101 ? -55.672 2.854 25.007 1.00 53.44 101 LEU A CA 1
ATOM 799 C C . LEU A 1 101 ? -56.752 1.874 25.487 1.00 53.44 101 LEU A C 1
ATOM 801 O O . LEU A 1 101 ? -57.691 2.289 26.152 1.00 53.44 101 LEU A O 1
ATOM 805 N N . GLN A 1 102 ? -56.583 0.573 25.231 1.00 55.81 102 GLN A N 1
ATOM 806 C CA . GLN A 1 102 ? -57.549 -0.453 25.637 1.00 55.81 102 GLN A CA 1
ATOM 807 C C . GLN A 1 102 ? -57.557 -0.708 27.158 1.00 55.81 102 GLN A C 1
ATOM 809 O O . GLN A 1 102 ? -58.555 -1.168 27.704 1.00 55.81 102 GLN A O 1
ATOM 814 N N . GLU A 1 103 ? -56.454 -0.413 27.853 1.00 56.97 103 GLU A N 1
ATOM 815 C CA . GLU A 1 103 ? -56.299 -0.673 29.293 1.00 56.97 103 GLU A CA 1
ATOM 816 C C . GLU A 1 103 ? -56.789 0.494 30.174 1.00 56.97 103 GLU A C 1
ATOM 818 O O . GLU A 1 103 ? -56.974 0.331 31.379 1.00 56.97 103 GLU A O 1
ATOM 823 N N . ARG A 1 104 ? -57.058 1.670 29.584 1.00 55.94 104 ARG A N 1
ATOM 824 C CA . ARG A 1 104 ? -57.580 2.844 30.309 1.00 55.94 104 ARG A CA 1
ATOM 825 C C . ARG A 1 104 ? -59.098 2.849 30.494 1.00 55.94 104 ARG A C 1
ATOM 827 O O . ARG A 1 104 ? -59.569 3.499 31.419 1.00 55.94 104 ARG A O 1
ATOM 834 N N . ASP A 1 105 ? -59.842 2.082 29.702 1.00 55.22 105 ASP A N 1
ATOM 835 C CA . ASP A 1 105 ? -61.312 2.072 29.751 1.00 55.22 105 ASP A CA 1
ATOM 836 C C . ASP A 1 105 ? -61.892 1.054 30.764 1.00 55.22 105 ASP A C 1
ATOM 838 O O . ASP A 1 105 ? -63.106 0.879 30.847 1.00 55.22 105 ASP A O 1
ATOM 842 N N . GLY A 1 106 ? -61.046 0.364 31.545 1.00 53.66 106 GLY A N 1
ATOM 843 C CA . GLY A 1 106 ? -61.454 -0.734 32.436 1.00 53.66 106 GLY A CA 1
ATOM 844 C C . GLY A 1 106 ? -61.475 -0.447 33.945 1.00 53.66 106 GLY A C 1
ATOM 845 O O . GLY A 1 106 ? -61.757 -1.369 34.707 1.00 53.66 106 GLY A O 1
ATOM 846 N N . ALA A 1 107 ? -61.154 0.771 34.402 1.00 55.72 107 ALA A N 1
ATOM 847 C CA . ALA A 1 107 ? -60.838 1.028 35.817 1.00 55.72 107 ALA A CA 1
ATOM 848 C C . ALA A 1 107 ? -61.694 2.097 36.528 1.00 55.72 107 ALA A C 1
ATOM 850 O O . ALA A 1 107 ? -61.296 2.562 37.591 1.00 55.72 107 ALA A O 1
ATOM 851 N N . ASP A 1 108 ? -62.873 2.448 36.007 1.00 55.47 108 ASP A N 1
ATOM 852 C CA . ASP A 1 108 ? -63.828 3.327 36.703 1.00 55.47 108 ASP A CA 1
ATOM 853 C C . ASP A 1 108 ? -65.092 2.547 37.077 1.00 55.47 108 ASP A C 1
ATOM 855 O O . ASP A 1 108 ? -66.057 2.467 36.318 1.00 55.47 108 ASP A O 1
ATOM 859 N N . GLY A 1 109 ? -65.091 1.929 38.259 1.00 58.81 109 GLY A N 1
ATOM 860 C CA . GLY A 1 109 ? -66.275 1.205 38.710 1.00 58.81 109 GLY A CA 1
ATOM 861 C C . GLY A 1 109 ? -66.150 0.430 40.011 1.00 58.81 109 GLY A C 1
ATOM 862 O O . GLY A 1 109 ? -66.610 -0.701 40.047 1.00 58.81 109 GLY A O 1
ATOM 863 N N . MET A 1 110 ? -65.593 0.997 41.086 1.00 52.50 110 MET A N 1
ATOM 864 C CA . MET A 1 110 ? -65.957 0.516 42.426 1.00 52.50 110 MET A CA 1
ATOM 865 C C . MET A 1 110 ? -66.060 1.675 43.421 1.00 52.50 110 MET A C 1
ATOM 867 O O . MET A 1 110 ? -65.081 2.283 43.844 1.00 52.50 110 MET A O 1
ATOM 871 N N . SER A 1 111 ? -67.319 1.968 43.709 1.00 54.47 111 SER A N 1
ATOM 872 C CA . SER A 1 111 ? -67.908 2.996 44.549 1.00 54.47 111 SER A CA 1
ATOM 873 C C . SER A 1 111 ? -67.336 3.105 45.965 1.00 54.47 111 SER A C 1
ATOM 875 O O . SER A 1 111 ? -67.029 2.109 46.618 1.00 54.47 111 SER A O 1
ATOM 877 N N . HIS A 1 112 ? -67.329 4.350 46.450 1.00 54.12 112 HIS A N 1
ATOM 878 C CA . HIS A 1 112 ? -67.646 4.727 47.831 1.00 54.12 112 HIS A CA 1
ATOM 879 C C . HIS A 1 112 ? -68.702 3.796 48.455 1.00 54.12 112 HIS A C 1
ATOM 881 O O . HIS A 1 112 ? -69.756 3.640 47.851 1.00 54.12 112 HIS A O 1
ATOM 887 N N . GLU A 1 113 ? -68.484 3.306 49.678 1.00 43.94 113 GLU A N 1
ATOM 888 C CA . GLU A 1 113 ? -69.376 3.582 50.818 1.00 43.94 113 GLU A CA 1
ATOM 889 C C . GLU A 1 113 ? -68.694 3.205 52.147 1.00 43.94 113 GLU A C 1
ATOM 891 O O . GLU A 1 113 ? -67.713 2.465 52.158 1.00 43.94 113 GLU A O 1
ATOM 896 N N . SER A 1 114 ? -69.175 3.843 53.216 1.00 57.31 114 SER A N 1
ATOM 897 C CA . SER A 1 114 ? -68.588 4.045 54.551 1.00 57.31 114 SER A CA 1
ATOM 898 C C . SER A 1 114 ? -68.349 2.818 55.430 1.00 57.31 114 SER A C 1
ATOM 900 O O . SER A 1 114 ? -69.057 1.802 55.277 1.00 57.31 114 SER A O 1
#

Sequence (114 aa):
MQANSMNRNQSQPATATSNADRRGKHRIAAEVKRLEQEIKYLEEELEQLEKIENASAACKELLSNVETKPDPLLPVTNGPANPSWDRWFEGPQESKEQKNLQERDGADGMSHES

InterPro domains:
  IPR015898 G-protein, gamma subunit-like domain [PF00631] (30-91)
  IPR015898 G-protein, gamma subunit-like domain [SM01224] (29-101)
  IPR045878 Guanine nucleotide-binding protein subunit gamma 1/2 [PTHR35129] (5-100)

Foldseek 3Di:
DDDDDPPPPPPDDPVVVVVVVVVVVVVVVVVVVVVVVVVVVVVVVVVVVVVDDDPVVVVVVVVVVQQDDFDPVDPDGHDDDDVVCCVVPVPDPVVVVVVVVVVVVPPPDDDDDD

Organism: NCBI:txid194707

Secondary structure (DSSP, 8-state):
-------------HHHHHHHHHHHHHHHHHHHHHHHHHHHHHHHHHHHHHHSPPHHHHHHHHHHHHHHS--TTSSS--S---GGGHHHHS--THHHHHHHHHTTTT--------

Radius of gyration: 44.21 Å; chains: 1; bounding box: 102×20×138 Å